Protein AF-A0A376D9J5-F1 (afdb_monomer)

InterPro domains:
  IPR013556 Flagellar M-ring C-terminal [PF08345] (1-29)
  IPR043427 Lipoprotein YscJ/Flagellar M-ring protein [PTHR30046] (1-101)

Radius of gyration: 47.49 Å; Cα contacts (8 Å, |Δi|>4): 7; chains: 1; bounding box: 90×22×139 Å

Structure (mmCIF, N/CA/C/O backbone):
data_AF-A0A376D9J5-F1
#
_entry.id   AF-A0A376D9J5-F1
#
loop_
_atom_site.group_PDB
_atom_site.id
_atom_site.type_symbol
_atom_site.label_atom_id
_atom_site.label_alt_id
_atom_site.label_comp_id
_atom_site.label_asym_id
_atom_site.label_entity_id
_atom_site.label_seq_id
_atom_site.pdbx_PDB_ins_code
_atom_site.Cartn_x
_atom_site.Cartn_y
_atom_site.Cartn_z
_atom_site.occupancy
_atom_site.B_iso_or_equiv
_atom_site.auth_seq_id
_atom_site.auth_comp_id
_atom_site.auth_asym_id
_atom_site.auth_atom_id
_atom_site.pdbx_PDB_model_num
ATOM 1 N N . MET A 1 1 ? 42.587 -12.773 -82.854 1.00 44.31 1 MET A N 1
ATOM 2 C CA . MET A 1 1 ? 41.910 -11.597 -82.271 1.00 44.31 1 MET A CA 1
ATOM 3 C C . MET A 1 1 ? 42.449 -11.465 -80.850 1.00 44.31 1 MET A C 1
ATOM 5 O O . MET A 1 1 ? 42.031 -12.224 -80.001 1.00 44.31 1 MET A O 1
ATOM 9 N N . LYS A 1 2 ? 43.624 -10.878 -80.606 1.00 44.81 2 LYS A N 1
ATOM 10 C CA . LYS A 1 2 ? 44.042 -9.471 -80.750 1.00 44.81 2 LYS A CA 1
ATOM 11 C C . LYS A 1 2 ? 43.221 -8.494 -79.890 1.00 44.81 2 LYS A C 1
ATOM 13 O O . LYS A 1 2 ? 42.199 -8.007 -80.345 1.00 44.81 2 LYS A O 1
ATOM 18 N N . GLN A 1 3 ? 43.788 -8.198 -78.715 1.00 51.00 3 GLN A N 1
ATOM 19 C CA . GLN A 1 3 ? 44.112 -6.839 -78.261 1.00 51.00 3 GLN A CA 1
ATOM 20 C C . GLN A 1 3 ? 42.936 -5.897 -77.990 1.00 51.00 3 GLN A C 1
ATOM 22 O O . GLN A 1 3 ? 42.788 -4.941 -78.735 1.00 51.00 3 GLN A O 1
ATOM 27 N N . ILE A 1 4 ? 42.194 -6.096 -76.895 1.00 51.38 4 ILE A N 1
ATOM 28 C CA . ILE A 1 4 ? 41.655 -4.981 -76.090 1.00 51.38 4 ILE A CA 1
ATOM 29 C C . ILE A 1 4 ? 41.509 -5.447 -74.633 1.00 51.38 4 ILE A C 1
ATOM 31 O O . ILE A 1 4 ? 40.414 -5.710 -74.168 1.00 51.38 4 ILE A O 1
ATOM 35 N N . GLU A 1 5 ? 42.615 -5.586 -73.910 1.00 48.53 5 GLU A N 1
ATOM 36 C CA . GLU A 1 5 ? 42.599 -5.402 -72.444 1.00 48.53 5 GLU A CA 1
ATOM 37 C C . GLU A 1 5 ? 43.978 -4.954 -71.920 1.00 48.53 5 GLU A C 1
ATOM 39 O O . GLU A 1 5 ? 44.287 -5.040 -70.739 1.00 48.53 5 GLU A O 1
ATOM 44 N N . ASP A 1 6 ? 44.809 -4.415 -72.822 1.00 53.53 6 ASP A N 1
ATOM 45 C CA . ASP A 1 6 ? 46.166 -3.928 -72.547 1.00 53.53 6 ASP A CA 1
ATOM 46 C C . ASP A 1 6 ? 46.221 -2.415 -72.248 1.00 53.53 6 ASP A C 1
ATOM 48 O O . ASP A 1 6 ? 47.292 -1.819 -72.257 1.00 53.53 6 ASP A O 1
ATOM 52 N N . LEU A 1 7 ? 45.093 -1.752 -71.966 1.00 56.06 7 LEU A N 1
ATOM 53 C CA . LEU A 1 7 ? 45.066 -0.291 -71.786 1.00 56.06 7 LEU A CA 1
ATOM 54 C C . LEU A 1 7 ? 44.276 0.176 -70.562 1.00 56.06 7 LEU A C 1
ATOM 56 O O . LEU A 1 7 ? 43.454 1.083 -70.643 1.00 56.06 7 LEU A O 1
ATOM 60 N N . THR A 1 8 ? 44.572 -0.387 -69.390 1.00 53.81 8 THR A N 1
ATOM 61 C CA . THR A 1 8 ? 44.501 0.401 -68.138 1.00 53.81 8 THR A CA 1
ATOM 62 C C . THR A 1 8 ? 45.551 -0.056 -67.121 1.00 53.81 8 THR A C 1
ATOM 64 O O . THR A 1 8 ? 45.346 -0.065 -65.911 1.00 53.81 8 THR A O 1
ATOM 67 N N . ARG A 1 9 ? 46.728 -0.420 -67.637 1.00 55.16 9 ARG A N 1
ATOM 68 C CA . ARG A 1 9 ? 47.997 -0.390 -66.914 1.00 55.16 9 ARG A CA 1
ATOM 69 C C . ARG A 1 9 ? 48.602 1.002 -67.111 1.00 55.16 9 ARG A C 1
ATOM 71 O O . ARG A 1 9 ? 49.459 1.143 -67.961 1.00 55.16 9 ARG A O 1
ATOM 78 N N . GLU A 1 10 ? 48.109 2.009 -66.390 1.00 51.66 10 GLU A N 1
ATOM 79 C CA . GLU A 1 10 ? 48.826 3.261 -66.052 1.00 51.66 10 GLU A CA 1
ATOM 80 C C . GLU A 1 10 ? 47.857 4.253 -65.400 1.00 51.66 10 GLU A C 1
ATOM 82 O O . GLU A 1 10 ? 47.195 5.017 -66.090 1.00 51.66 10 GLU A O 1
ATOM 87 N N . ALA A 1 11 ? 47.758 4.244 -64.065 1.00 53.44 11 ALA A N 1
ATOM 88 C CA . ALA A 1 11 ? 47.262 5.420 -63.332 1.00 53.44 11 ALA A CA 1
ATOM 89 C C . ALA A 1 11 ? 47.537 5.419 -61.822 1.00 53.44 11 ALA A C 1
ATOM 91 O O . ALA A 1 11 ? 47.478 6.484 -61.222 1.00 53.44 11 ALA A O 1
ATOM 92 N N . MET A 1 12 ? 47.835 4.291 -61.171 1.00 45.09 12 MET A N 1
ATOM 93 C CA . MET A 1 12 ? 48.093 4.302 -59.724 1.00 45.09 12 MET A CA 1
ATOM 94 C C . MET A 1 12 ? 49.331 3.467 -59.419 1.00 45.09 12 MET A C 1
ATOM 96 O O . MET A 1 12 ? 49.294 2.241 -59.458 1.00 45.09 12 MET A O 1
ATOM 100 N N . GLY A 1 13 ? 50.449 4.156 -59.181 1.00 51.22 13 GLY A N 1
ATOM 101 C CA . GLY A 1 13 ? 51.745 3.566 -58.865 1.00 51.22 13 GLY A CA 1
ATOM 102 C C . GLY A 1 13 ? 51.695 2.701 -57.608 1.00 51.22 13 GLY A C 1
ATOM 103 O O . GLY A 1 13 ? 51.917 3.186 -56.500 1.00 51.22 13 GLY A O 1
ATOM 104 N N . PHE A 1 14 ? 51.443 1.407 -57.786 1.00 43.50 14 PHE A N 1
ATOM 105 C CA . PHE A 1 14 ? 51.554 0.409 -56.734 1.00 43.50 14 PHE A CA 1
ATOM 106 C C . PHE A 1 14 ? 52.909 -0.292 -56.861 1.00 43.50 14 PHE A C 1
ATOM 108 O O . PHE A 1 14 ? 53.111 -1.199 -57.663 1.00 43.50 14 PHE A O 1
ATOM 115 N N . SER A 1 15 ? 53.872 0.225 -56.103 1.00 46.03 15 SER A N 1
ATOM 116 C CA . SER A 1 15 ? 55.202 -0.350 -55.934 1.00 46.03 15 SER A CA 1
ATOM 117 C C . SER A 1 15 ? 55.119 -1.599 -55.054 1.00 46.03 15 SER A C 1
ATOM 119 O O . SER A 1 15 ? 54.746 -1.522 -53.886 1.00 46.03 15 SER A O 1
ATOM 121 N N . GLU A 1 16 ? 55.532 -2.733 -55.614 1.00 47.34 16 GLU A N 1
ATOM 122 C CA . GLU A 1 16 ? 55.603 -4.083 -55.032 1.00 47.34 16 GLU A CA 1
ATOM 123 C C . GLU A 1 16 ? 56.724 -4.241 -53.968 1.00 47.34 16 GLU A C 1
ATOM 125 O O . GLU A 1 16 ? 57.306 -5.307 -53.782 1.00 47.34 16 GLU A O 1
ATOM 130 N N . LYS A 1 17 ? 57.077 -3.161 -53.258 1.00 48.34 17 LYS A N 1
ATOM 131 C CA . LYS A 1 17 ? 58.131 -3.134 -52.231 1.00 48.34 17 LYS A CA 1
ATOM 132 C C . LYS A 1 17 ? 57.583 -2.588 -50.922 1.00 48.34 17 LYS A C 1
ATOM 134 O O . LYS A 1 17 ? 57.681 -1.389 -50.673 1.00 48.34 17 LYS A O 1
ATOM 139 N N . ARG A 1 18 ? 57.039 -3.475 -50.093 1.00 52.00 18 ARG A N 1
ATOM 140 C CA . ARG A 1 18 ? 57.095 -3.471 -48.617 1.00 52.00 18 ARG A CA 1
ATOM 141 C C . ARG A 1 18 ? 56.126 -4.545 -48.149 1.00 52.00 18 ARG A C 1
ATOM 143 O O . ARG A 1 18 ? 54.921 -4.325 -48.126 1.00 52.00 18 ARG A O 1
ATOM 150 N N . GLY A 1 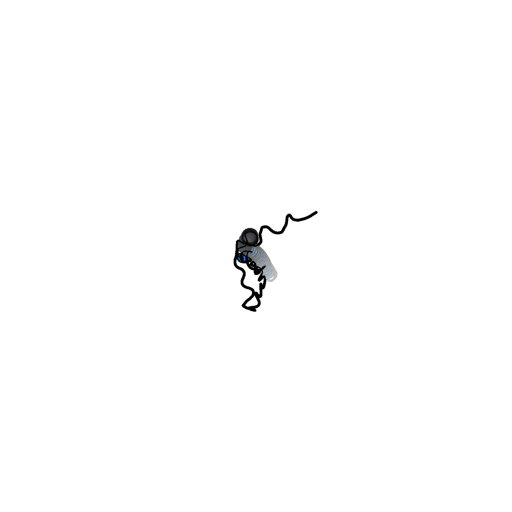19 ? 56.671 -5.715 -47.831 1.00 53.44 19 GLY A N 1
ATOM 151 C CA . GLY A 1 19 ? 55.952 -6.785 -47.151 1.00 53.44 19 GLY A CA 1
A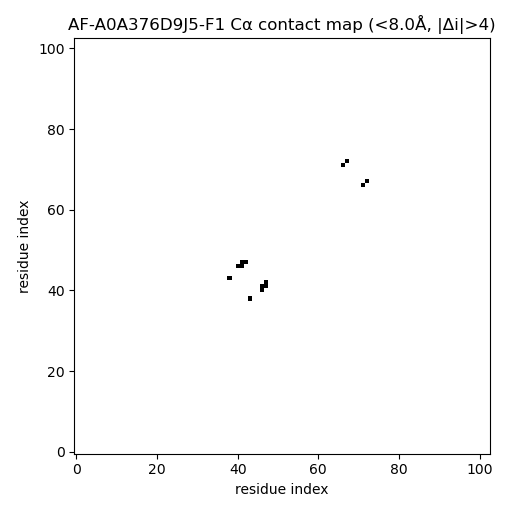TOM 152 C C . GLY A 1 19 ? 55.596 -6.392 -45.720 1.00 53.44 19 GLY A C 1
ATOM 153 O O . GLY A 1 19 ? 56.113 -6.986 -44.784 1.00 53.44 19 GLY A O 1
ATOM 154 N N . ASP A 1 20 ? 54.726 -5.401 -45.564 1.00 53.22 20 ASP A N 1
ATOM 155 C CA . ASP A 1 20 ? 53.972 -5.202 -44.337 1.00 53.22 20 ASP A CA 1
ATOM 156 C C . ASP A 1 20 ? 52.628 -5.892 -44.526 1.00 53.22 20 ASP A C 1
ATOM 158 O O . ASP A 1 20 ? 51.814 -5.515 -45.371 1.00 53.22 20 ASP A O 1
ATOM 162 N N . SER A 1 21 ? 52.421 -6.953 -43.755 1.00 46.62 21 SER A N 1
ATOM 163 C CA . SER A 1 21 ? 51.143 -7.632 -43.625 1.00 46.62 21 SER A CA 1
ATOM 164 C C . SER A 1 21 ? 50.074 -6.619 -43.217 1.00 46.62 21 SER A C 1
ATOM 166 O O . SER A 1 21 ? 49.991 -6.230 -42.050 1.00 46.62 21 SER A O 1
ATOM 168 N N . LEU A 1 22 ? 49.236 -6.201 -44.165 1.00 46.66 22 LEU A N 1
ATOM 169 C CA . LEU A 1 22 ? 47.964 -5.552 -43.872 1.00 46.66 22 LEU A CA 1
ATOM 170 C C . LEU A 1 22 ? 47.064 -6.600 -43.215 1.00 46.66 22 LEU A C 1
ATOM 172 O O . LEU A 1 22 ? 46.258 -7.263 -43.863 1.00 46.66 22 LEU A O 1
ATOM 176 N N . ASN A 1 23 ? 47.252 -6.785 -41.910 1.00 53.41 23 ASN A N 1
ATOM 177 C CA . ASN A 1 23 ? 46.322 -7.505 -41.065 1.00 53.41 23 ASN A CA 1
ATOM 178 C C . ASN A 1 23 ? 45.061 -6.649 -40.955 1.00 53.41 23 ASN A C 1
ATOM 180 O O . ASN A 1 23 ? 44.898 -5.864 -40.021 1.00 53.41 23 ASN A O 1
ATOM 184 N N . VAL A 1 24 ? 44.183 -6.770 -41.947 1.00 55.12 24 VAL A N 1
ATOM 185 C CA . VAL A 1 24 ? 42.814 -6.279 -41.849 1.00 55.12 24 VAL A CA 1
ATOM 186 C C . VAL A 1 24 ? 42.085 -7.244 -40.922 1.00 55.12 24 VAL A C 1
ATOM 188 O O . VAL A 1 24 ? 41.317 -8.102 -41.350 1.00 55.12 24 VAL A O 1
ATOM 191 N N . VAL A 1 25 ? 42.357 -7.123 -39.622 1.00 56.09 25 VAL A N 1
ATOM 192 C CA . VAL A 1 25 ? 41.394 -7.558 -38.621 1.00 56.09 25 VAL A CA 1
ATOM 193 C C . VAL A 1 25 ? 40.177 -6.679 -38.836 1.00 56.09 2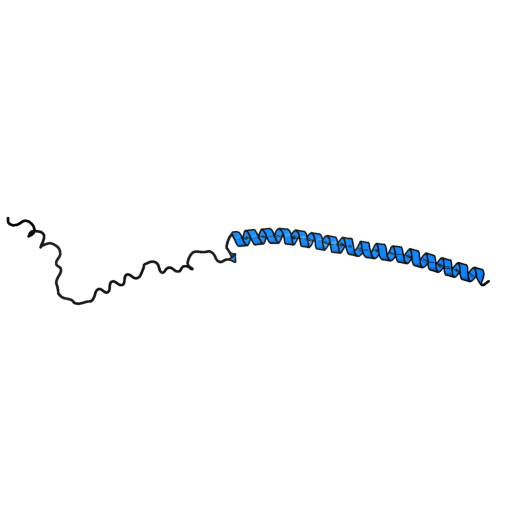5 VAL A C 1
ATOM 195 O O . VAL A 1 25 ? 40.156 -5.499 -38.493 1.00 56.09 25 VAL A O 1
ATOM 198 N N . ASN A 1 26 ? 39.176 -7.259 -39.492 1.00 52.91 26 ASN A N 1
ATOM 199 C CA . ASN A 1 26 ? 37.804 -6.802 -39.420 1.00 52.91 26 ASN A CA 1
ATOM 200 C C . ASN A 1 26 ? 37.380 -6.957 -37.956 1.00 52.91 26 ASN A C 1
ATOM 202 O O . ASN A 1 26 ? 36.762 -7.945 -37.572 1.00 52.91 26 ASN A O 1
ATOM 206 N N . SER A 1 27 ? 37.836 -6.032 -37.115 1.00 63.09 27 SER A N 1
ATOM 207 C CA . SER A 1 27 ? 37.275 -5.849 -35.794 1.00 63.09 27 SER A CA 1
ATOM 208 C C . SER A 1 27 ? 35.863 -5.343 -36.043 1.00 63.09 27 SER A C 1
ATOM 210 O O . SER A 1 27 ? 35.720 -4.257 -36.618 1.00 63.09 27 SER A O 1
ATOM 212 N N . PRO A 1 28 ? 34.825 -6.121 -35.699 1.00 61.66 28 PRO A N 1
ATOM 213 C CA . PRO A 1 28 ? 33.462 -5.676 -35.899 1.00 61.66 28 PRO A CA 1
ATOM 214 C C . PRO A 1 28 ? 33.298 -4.330 -35.191 1.00 61.66 28 PRO A C 1
ATOM 216 O O . PRO A 1 28 ? 33.543 -4.207 -33.995 1.00 61.66 28 PRO A O 1
ATOM 219 N N . PHE A 1 29 ? 32.894 -3.311 -35.952 1.00 58.50 29 PHE A N 1
ATOM 220 C CA . PHE A 1 29 ? 32.638 -1.947 -35.465 1.00 58.50 29 PHE A CA 1
ATOM 221 C C . PHE A 1 29 ? 31.490 -1.874 -34.449 1.00 58.50 29 PHE A C 1
ATOM 223 O O . PHE A 1 29 ? 31.188 -0.814 -33.911 1.00 58.50 29 PHE A O 1
ATOM 230 N N . ASN A 1 30 ? 30.854 -3.014 -34.201 1.00 55.94 30 ASN A N 1
ATOM 231 C CA . ASN A 1 30 ? 29.935 -3.233 -33.119 1.00 55.94 30 ASN A CA 1
ATOM 232 C C . ASN A 1 30 ? 30.585 -4.285 -32.217 1.00 55.94 30 ASN A C 1
ATOM 234 O O . ASN A 1 30 ? 30.472 -5.487 -32.467 1.00 55.94 30 ASN A O 1
ATOM 238 N N . SER A 1 31 ? 31.278 -3.842 -31.166 1.00 56.03 31 SER A N 1
ATOM 239 C CA . SER A 1 31 ? 31.236 -4.611 -29.932 1.00 56.03 31 SER A CA 1
ATOM 240 C C . SER A 1 31 ? 29.756 -4.695 -29.605 1.00 56.03 31 SER A C 1
ATOM 242 O O . SER A 1 31 ? 29.152 -3.705 -29.201 1.00 56.03 31 SER A O 1
ATOM 244 N N . SER A 1 32 ? 29.142 -5.841 -29.889 1.00 56.62 32 SER A N 1
ATOM 245 C CA . SER A 1 32 ? 27.855 -6.188 -29.319 1.00 56.62 32 SER A CA 1
ATOM 246 C C . SER A 1 32 ? 28.076 -6.323 -27.816 1.00 56.62 32 SER A C 1
ATOM 248 O O . SER A 1 32 ? 28.140 -7.423 -27.273 1.00 56.62 32 SER A O 1
ATOM 250 N N . ASP A 1 33 ? 28.225 -5.182 -27.148 1.00 55.59 33 ASP A N 1
ATOM 251 C CA . ASP A 1 33 ? 27.686 -5.008 -25.824 1.00 55.59 33 ASP A CA 1
ATOM 252 C C . ASP A 1 33 ? 26.187 -5.245 -26.006 1.00 55.59 33 ASP A C 1
ATOM 254 O O . ASP A 1 33 ? 25.396 -4.323 -26.190 1.00 55.59 33 ASP A O 1
ATOM 258 N N . GLU A 1 34 ? 25.777 -6.514 -25.962 1.00 54.09 34 GLU A N 1
ATOM 259 C CA . GLU A 1 34 ? 24.377 -6.892 -25.747 1.00 54.09 34 GLU A CA 1
ATOM 260 C C . GLU A 1 34 ? 23.853 -6.350 -24.398 1.00 54.09 34 GLU A C 1
ATOM 262 O O . GLU A 1 34 ? 22.703 -6.562 -24.040 1.00 54.09 34 GLU A O 1
ATOM 267 N N . SER A 1 35 ? 24.677 -5.610 -23.648 1.00 56.16 35 SER A N 1
ATOM 268 C CA . SER A 1 35 ? 24.325 -4.838 -22.460 1.00 56.16 35 SER A CA 1
ATOM 269 C C . SER A 1 35 ? 24.126 -3.332 -22.718 1.00 56.16 35 SER A C 1
ATOM 271 O O . SER A 1 35 ? 23.769 -2.601 -21.795 1.00 56.16 35 SER A O 1
ATOM 273 N N . GLY A 1 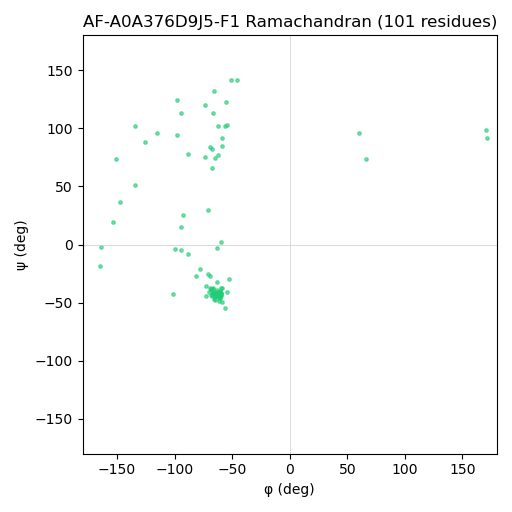36 ? 24.353 -2.839 -23.941 1.00 58.12 36 GLY A N 1
ATOM 274 C CA . GLY A 1 36 ? 24.534 -1.415 -24.251 1.00 58.12 36 GLY A CA 1
ATOM 275 C C . GLY A 1 36 ? 23.288 -0.622 -24.659 1.00 58.12 36 GLY A C 1
ATOM 276 O O . GLY A 1 36 ? 23.427 0.368 -25.376 1.00 58.12 36 GLY A O 1
ATOM 277 N N . GLY A 1 37 ? 22.075 -1.016 -24.257 1.00 59.69 37 GLY A N 1
ATOM 278 C CA . GLY A 1 37 ? 20.878 -0.287 -24.706 1.00 59.69 37 GLY A CA 1
ATOM 279 C C . GLY A 1 37 ? 19.567 -0.517 -23.964 1.00 59.69 37 GLY A C 1
ATOM 280 O O . GLY A 1 37 ? 18.583 0.139 -24.300 1.00 59.69 37 GLY A O 1
ATOM 281 N N . GLU A 1 38 ? 19.513 -1.392 -22.961 1.00 66.25 38 GLU A N 1
ATOM 282 C CA . GLU A 1 38 ? 18.314 -1.520 -22.133 1.00 66.25 38 GLU A CA 1
ATOM 283 C C . GLU A 1 38 ? 18.496 -0.719 -20.849 1.00 66.25 38 GLU A C 1
ATOM 285 O O . GLU A 1 38 ? 19.470 -0.891 -20.114 1.00 66.25 38 GLU A O 1
ATOM 290 N N . LEU A 1 39 ? 17.562 0.202 -20.591 1.00 73.38 39 LEU A N 1
ATOM 291 C CA . LEU A 1 39 ? 17.546 0.963 -19.348 1.00 73.38 39 LEU A CA 1
ATOM 292 C C . LEU A 1 39 ? 17.643 -0.006 -18.152 1.00 73.38 39 LEU A C 1
ATOM 294 O O . LEU A 1 39 ? 17.006 -1.069 -18.180 1.00 73.38 39 LEU A O 1
ATOM 298 N N . PRO A 1 40 ? 18.387 0.360 -17.085 1.00 83.19 40 PRO A N 1
ATOM 299 C CA . PRO A 1 40 ? 18.445 -0.418 -15.853 1.00 83.19 40 PRO A CA 1
ATOM 300 C C . PRO A 1 40 ? 17.048 -0.858 -15.409 1.00 83.19 40 PRO A C 1
ATOM 302 O O . PRO A 1 40 ? 16.110 -0.069 -15.493 1.00 83.19 40 PRO A O 1
ATOM 305 N N . PHE A 1 41 ? 16.899 -2.076 -14.883 1.00 82.62 41 PHE A N 1
ATOM 306 C CA . PHE A 1 41 ? 15.582 -2.656 -14.566 1.00 82.62 41 PHE A CA 1
ATOM 307 C C . PHE A 1 41 ? 14.680 -1.766 -13.687 1.00 82.62 41 PHE A C 1
ATOM 309 O O . PHE A 1 41 ? 13.464 -1.793 -13.825 1.00 82.62 41 PHE A O 1
ATOM 316 N N . TRP A 1 42 ? 15.260 -0.936 -12.814 1.00 82.75 42 TRP A N 1
ATOM 317 C CA . TRP A 1 42 ? 14.533 0.007 -11.954 1.00 82.75 42 TRP A CA 1
ATOM 318 C C . TRP A 1 42 ? 14.060 1.283 -12.673 1.00 82.75 42 TRP A C 1
ATOM 320 O O . TRP A 1 42 ? 13.155 1.956 -12.188 1.00 82.75 42 TRP A O 1
ATOM 330 N N . GLN A 1 43 ? 14.676 1.621 -13.810 1.00 84.19 43 GLN A N 1
ATOM 331 C CA . GLN A 1 43 ? 14.296 2.733 -14.692 1.00 84.19 43 GLN A CA 1
ATOM 332 C C . GLN A 1 43 ? 13.368 2.284 -15.824 1.00 84.19 43 GLN A C 1
ATOM 334 O O . GLN A 1 43 ? 12.891 3.115 -16.595 1.00 84.19 43 GLN A O 1
ATOM 339 N N . GLN A 1 44 ? 13.104 0.981 -15.947 1.00 87.00 44 GLN A N 1
ATOM 340 C CA . GLN A 1 44 ? 12.154 0.477 -16.926 1.00 87.00 44 GLN A CA 1
ATOM 341 C C . GLN A 1 44 ? 10.747 0.969 -16.578 1.00 87.00 44 GLN A C 1
ATOM 343 O O . GLN A 1 44 ? 10.284 0.827 -15.445 1.00 87.00 44 GLN A O 1
ATOM 348 N N . GLN A 1 45 ? 10.037 1.499 -17.575 1.00 88.00 45 GLN A N 1
ATOM 349 C CA . GLN A 1 45 ? 8.665 1.985 -17.408 1.00 88.00 45 GLN A CA 1
ATOM 350 C C . GLN A 1 45 ? 7.750 0.906 -16.808 1.00 88.00 45 GLN A C 1
ATOM 352 O O . GLN A 1 45 ? 6.991 1.186 -15.885 1.00 88.00 45 GLN A O 1
ATOM 357 N N . ALA A 1 46 ? 7.898 -0.348 -17.252 1.00 88.44 46 ALA A N 1
ATOM 358 C CA . ALA A 1 46 ? 7.138 -1.482 -16.731 1.00 88.44 46 ALA A CA 1
ATOM 359 C C . ALA A 1 46 ? 7.329 -1.690 -15.217 1.00 88.44 46 ALA A C 1
ATOM 361 O O . ALA A 1 46 ? 6.369 -2.013 -14.519 1.00 88.44 46 ALA A O 1
ATOM 362 N N . PHE A 1 47 ? 8.541 -1.466 -14.694 1.00 90.06 47 PHE A N 1
ATOM 363 C CA . PHE A 1 47 ? 8.820 -1.569 -13.263 1.00 90.06 47 PHE A CA 1
ATOM 364 C C . PHE A 1 47 ? 8.132 -0.450 -12.477 1.00 90.06 47 PHE A C 1
ATOM 366 O O . PHE A 1 47 ? 7.518 -0.713 -11.444 1.00 90.06 47 PHE A O 1
ATOM 373 N N . ILE A 1 48 ? 8.177 0.789 -12.977 1.00 90.44 48 ILE A N 1
ATOM 374 C CA . ILE A 1 48 ? 7.494 1.925 -12.340 1.00 90.44 48 ILE A CA 1
ATOM 375 C C . ILE A 1 48 ? 5.974 1.737 -12.376 1.00 90.44 48 ILE A C 1
ATOM 377 O O . ILE A 1 48 ? 5.314 1.949 -11.359 1.00 90.44 48 ILE A O 1
ATOM 381 N N . ASP A 1 49 ? 5.417 1.274 -13.495 1.00 93.12 49 ASP A N 1
ATOM 382 C CA . ASP A 1 49 ? 3.984 0.993 -13.621 1.00 93.12 49 ASP A CA 1
ATOM 383 C C . ASP A 1 49 ? 3.543 -0.102 -12.636 1.00 93.12 49 ASP A C 1
ATOM 385 O O . ASP A 1 49 ? 2.532 0.048 -11.941 1.00 93.12 49 ASP A O 1
ATOM 389 N N . GLN A 1 50 ? 4.329 -1.176 -12.502 1.00 93.06 50 GLN A N 1
ATOM 390 C CA . GLN A 1 50 ? 4.094 -2.224 -11.505 1.00 93.06 50 GLN A CA 1
ATOM 391 C C . GLN A 1 50 ? 4.223 -1.699 -10.073 1.00 93.06 50 GLN A C 1
ATOM 393 O O . GLN A 1 50 ? 3.394 -2.036 -9.227 1.00 93.06 50 GLN A O 1
ATOM 398 N N . LEU A 1 51 ? 5.217 -0.854 -9.793 1.00 94.69 51 LEU A N 1
ATOM 399 C CA . LEU A 1 51 ? 5.429 -0.253 -8.479 1.00 94.69 51 LEU A CA 1
ATOM 400 C C . LEU A 1 51 ? 4.264 0.662 -8.090 1.00 94.69 51 LEU A C 1
ATOM 402 O O . LEU A 1 51 ? 3.778 0.590 -6.963 1.00 94.69 51 LEU A O 1
ATOM 406 N N . LEU A 1 52 ? 3.775 1.485 -9.019 1.00 94.25 52 LEU A N 1
ATOM 407 C CA . LEU A 1 52 ? 2.602 2.338 -8.818 1.00 94.25 52 LEU A CA 1
ATOM 408 C C . LEU A 1 52 ? 1.331 1.502 -8.621 1.00 94.25 52 LEU A C 1
ATOM 410 O O . LEU A 1 52 ? 0.533 1.790 -7.722 1.00 94.25 52 LEU A O 1
ATOM 414 N N . ALA A 1 53 ? 1.149 0.442 -9.414 1.00 93.94 53 ALA A N 1
ATOM 415 C CA . ALA A 1 53 ? 0.031 -0.485 -9.259 1.00 93.94 53 ALA A CA 1
ATOM 416 C C . ALA A 1 53 ? 0.061 -1.180 -7.888 1.00 93.94 53 ALA A C 1
ATOM 418 O O . ALA A 1 53 ? -0.944 -1.175 -7.170 1.00 93.94 53 ALA A O 1
ATOM 419 N N . ALA A 1 54 ? 1.216 -1.713 -7.488 1.00 95.81 54 ALA A N 1
ATOM 420 C CA . ALA A 1 54 ? 1.429 -2.315 -6.177 1.00 95.81 54 ALA A CA 1
ATOM 421 C C . ALA A 1 54 ? 1.232 -1.292 -5.050 1.00 95.81 54 ALA A C 1
ATOM 423 O O . ALA A 1 54 ? 0.569 -1.592 -4.060 1.00 95.81 54 ALA A O 1
ATOM 424 N N . GLY A 1 55 ? 1.721 -0.063 -5.222 1.00 97.00 55 GLY A N 1
ATOM 425 C CA . GLY A 1 55 ? 1.554 1.038 -4.275 1.00 97.00 55 GLY A CA 1
ATOM 426 C C . GLY A 1 55 ? 0.088 1.394 -4.031 1.00 97.00 55 GLY A C 1
ATOM 427 O O . GLY A 1 55 ? -0.305 1.641 -2.890 1.00 97.00 55 GLY A O 1
ATOM 428 N N . ARG A 1 56 ? -0.759 1.342 -5.066 1.00 96.25 56 ARG A N 1
ATOM 429 C CA . ARG A 1 56 ? -2.203 1.567 -4.911 1.00 96.25 56 ARG A CA 1
ATOM 430 C C . ARG A 1 56 ? -2.866 0.481 -4.064 1.00 96.25 56 ARG A C 1
ATOM 432 O O . ARG A 1 56 ? -3.645 0.807 -3.170 1.00 96.25 56 ARG A O 1
ATOM 439 N N . TRP A 1 57 ? -2.528 -0.786 -4.292 1.00 96.31 57 TRP A N 1
ATOM 440 C CA . TRP A 1 57 ? -3.016 -1.891 -3.458 1.00 96.31 57 TRP A CA 1
ATOM 441 C C . TRP A 1 57 ? -2.461 -1.840 -2.034 1.00 96.31 57 TRP A C 1
ATOM 443 O O . TRP A 1 57 ? -3.203 -2.085 -1.083 1.00 96.31 57 TRP A O 1
ATOM 453 N N . LEU A 1 58 ? -1.195 -1.453 -1.872 1.00 96.81 58 LEU A N 1
ATOM 454 C CA . LEU A 1 58 ? -0.569 -1.242 -0.570 1.00 96.81 58 LEU A CA 1
ATOM 455 C C . LEU A 1 58 ? -1.312 -0.163 0.226 1.00 96.81 58 LEU A C 1
ATOM 457 O O . LEU A 1 58 ? -1.612 -0.370 1.397 1.00 96.81 58 LEU A O 1
ATOM 461 N N . LEU A 1 59 ? -1.670 0.956 -0.412 1.00 96.62 59 LEU A N 1
ATOM 462 C CA . LEU A 1 59 ? -2.475 2.010 0.209 1.00 96.62 59 LEU A CA 1
ATOM 463 C C . LEU A 1 59 ? -3.850 1.501 0.644 1.00 96.62 59 LEU A C 1
ATOM 465 O O . LEU A 1 59 ? -4.264 1.768 1.770 1.00 96.62 59 LEU A O 1
ATOM 469 N N . VAL A 1 60 ? -4.543 0.743 -0.210 1.00 96.50 60 VAL A N 1
ATOM 470 C CA . VAL A 1 60 ? -5.841 0.143 0.140 1.00 96.50 60 VAL A CA 1
ATOM 471 C C . VAL A 1 60 ? -5.700 -0.798 1.335 1.00 96.50 60 VAL A C 1
ATOM 473 O O . VAL A 1 60 ? -6.487 -0.698 2.275 1.00 96.50 60 VAL A O 1
ATOM 476 N N . LEU A 1 61 ? -4.683 -1.664 1.349 1.00 96.56 61 LEU A N 1
ATOM 477 C CA . LEU A 1 61 ? -4.395 -2.548 2.481 1.00 96.56 61 LEU A CA 1
ATOM 478 C C . LEU A 1 61 ? -4.072 -1.766 3.752 1.00 96.56 61 LEU A C 1
ATOM 480 O O . LEU A 1 61 ? -4.552 -2.129 4.821 1.00 96.56 61 LEU A O 1
ATOM 484 N N . LEU A 1 62 ? -3.302 -0.684 3.652 1.00 96.56 62 LEU A N 1
ATOM 485 C CA . LEU A 1 62 ? -2.925 0.149 4.791 1.00 96.56 62 LEU A CA 1
ATOM 486 C C . LEU A 1 62 ? -4.146 0.869 5.373 1.00 96.56 62 LEU A C 1
ATOM 488 O O . LEU A 1 62 ? -4.328 0.880 6.591 1.00 96.56 62 LEU A O 1
ATOM 492 N N . VAL A 1 63 ? -5.031 1.392 4.521 1.00 95.94 63 VAL A N 1
ATOM 493 C CA . VAL A 1 63 ? -6.312 1.984 4.937 1.00 95.94 63 VAL A CA 1
ATOM 494 C C . VAL A 1 63 ? -7.231 0.924 5.543 1.00 95.94 63 VAL A C 1
ATOM 496 O O . VAL A 1 63 ? -7.771 1.143 6.625 1.00 95.94 63 VAL A O 1
ATOM 499 N N . ALA A 1 64 ? -7.383 -0.236 4.902 1.00 94.88 64 ALA A N 1
ATOM 500 C CA . ALA A 1 64 ? -8.183 -1.343 5.423 1.00 94.88 64 ALA A CA 1
ATOM 501 C C . ALA A 1 64 ? -7.654 -1.826 6.780 1.00 94.88 64 ALA A C 1
ATOM 503 O O . ALA A 1 64 ? -8.431 -2.018 7.712 1.00 94.88 64 ALA A O 1
ATOM 504 N N . TRP A 1 65 ? -6.335 -1.945 6.929 1.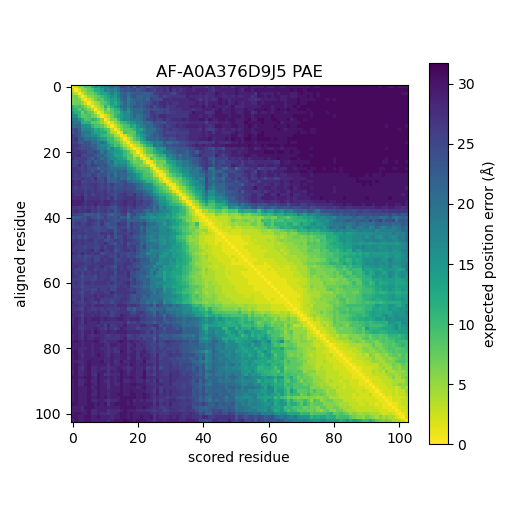00 95.00 65 TRP A N 1
ATOM 505 C CA . TRP A 1 65 ? -5.673 -2.294 8.181 1.00 95.00 65 TRP A CA 1
ATOM 506 C C . TRP A 1 65 ? -5.871 -1.221 9.254 1.00 95.00 65 TRP A C 1
ATOM 508 O O . TRP A 1 65 ? -6.143 -1.548 10.409 1.00 95.00 65 TRP A O 1
ATOM 518 N N . LEU A 1 66 ? -5.792 0.061 8.890 1.00 93.75 66 LEU A N 1
ATOM 519 C CA . LEU A 1 66 ? -6.027 1.172 9.810 1.00 93.75 66 LEU A CA 1
ATOM 520 C C . LEU A 1 66 ? -7.483 1.198 10.292 1.00 93.75 66 LEU A C 1
ATOM 522 O O . LEU A 1 66 ? -7.732 1.332 11.492 1.00 93.75 66 LEU A O 1
ATOM 526 N N . LEU A 1 67 ? -8.441 1.028 9.377 1.00 91.44 67 LEU A N 1
ATOM 527 C CA . LEU A 1 67 ? -9.864 0.915 9.694 1.00 91.44 67 LEU A CA 1
ATOM 528 C C . LEU A 1 67 ? -10.138 -0.318 10.547 1.00 91.44 67 LEU A C 1
ATOM 530 O O . LEU A 1 67 ? -10.840 -0.211 11.546 1.00 91.44 67 LEU A O 1
ATOM 534 N N . TRP A 1 68 ? -9.541 -1.462 10.222 1.00 88.31 68 TRP A N 1
ATOM 535 C CA . TRP A 1 68 ? -9.631 -2.673 11.029 1.00 88.31 68 TRP A CA 1
ATOM 536 C C . TRP A 1 68 ? -9.094 -2.431 12.441 1.00 88.31 68 TRP A C 1
ATOM 538 O O . TRP A 1 68 ? -9.795 -2.671 13.421 1.00 88.31 68 TRP A O 1
ATOM 548 N N . ARG A 1 69 ? -7.906 -1.839 12.579 1.00 88.94 69 ARG A N 1
ATOM 549 C CA . ARG A 1 69 ? -7.316 -1.507 13.881 1.00 88.94 69 ARG A CA 1
ATOM 550 C C . ARG A 1 69 ? -8.189 -0.535 14.676 1.00 88.94 69 ARG A C 1
ATOM 552 O O . ARG A 1 69 ? -8.316 -0.700 15.890 1.00 88.94 69 ARG A O 1
ATOM 559 N N . LYS A 1 70 ? -8.789 0.459 14.015 1.00 86.38 70 LYS A N 1
ATOM 560 C CA . LYS A 1 70 ? -9.635 1.475 14.652 1.00 86.38 70 LYS A CA 1
ATOM 561 C C . LYS A 1 70 ? -11.063 0.998 14.911 1.00 86.38 70 LYS A C 1
ATOM 563 O O . LYS A 1 70 ? -11.665 1.515 15.833 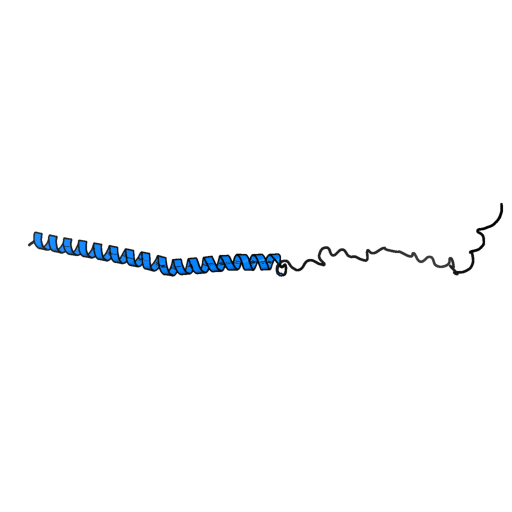1.00 86.38 70 LYS A O 1
ATOM 568 N N . ALA A 1 71 ? -11.615 0.054 14.154 1.00 81.06 71 ALA A N 1
ATOM 569 C CA . ALA A 1 71 ? -13.001 -0.402 14.297 1.00 81.06 71 ALA A CA 1
ATOM 570 C C . ALA A 1 71 ? -13.105 -1.735 15.047 1.00 81.06 71 ALA A C 1
ATOM 572 O O . ALA A 1 71 ? -13.945 -1.878 15.929 1.00 81.06 71 ALA A O 1
ATOM 573 N N . VAL A 1 72 ? -12.231 -2.702 14.766 1.00 79.19 72 VAL A N 1
ATOM 574 C CA . VAL A 1 72 ? -12.303 -4.040 15.369 1.00 79.19 72 VAL A CA 1
ATOM 575 C C . VAL A 1 72 ? -11.881 -4.016 16.831 1.00 79.19 72 VAL A C 1
ATOM 577 O O . VAL A 1 72 ? -12.613 -4.541 17.666 1.00 79.19 72 VAL A O 1
ATOM 580 N N . ARG A 1 73 ? -10.788 -3.329 17.192 1.00 78.31 73 ARG A N 1
ATOM 581 C CA . ARG A 1 73 ? -10.394 -3.212 18.610 1.00 78.31 73 ARG A CA 1
ATOM 582 C C . ARG A 1 73 ? -11.493 -2.626 19.507 1.00 78.31 73 ARG A C 1
ATOM 584 O O . ARG A 1 73 ? -11.833 -3.301 20.476 1.00 78.31 73 ARG A O 1
ATOM 591 N N . PRO A 1 74 ? -12.074 -1.442 19.223 1.00 80.56 74 PRO A N 1
ATOM 592 C CA . PRO A 1 74 ? -13.088 -0.884 20.110 1.00 80.56 74 PRO A CA 1
ATOM 593 C C . PRO A 1 74 ? -14.398 -1.665 20.090 1.00 80.56 74 PRO A C 1
ATOM 595 O O . PRO A 1 74 ? -15.120 -1.644 21.080 1.00 80.56 74 PRO A O 1
ATOM 598 N N . GLN A 1 75 ? -14.734 -2.358 18.997 1.00 77.19 75 GLN A N 1
ATOM 599 C CA . GLN A 1 75 ? -15.936 -3.189 18.983 1.00 77.19 75 GLN A CA 1
ATOM 600 C C . GLN A 1 75 ? -15.778 -4.463 19.817 1.00 77.19 75 GLN A C 1
ATOM 602 O O . GLN A 1 75 ? -16.731 -4.850 20.492 1.00 77.19 75 GLN A O 1
ATOM 607 N N . LEU A 1 76 ? -14.591 -5.080 19.846 1.00 76.81 76 LEU A N 1
ATOM 608 C CA . LEU A 1 76 ? -14.335 -6.196 20.759 1.00 76.81 76 LEU A CA 1
ATOM 609 C C . LEU A 1 76 ? -14.335 -5.738 22.219 1.00 76.81 76 LEU A C 1
ATOM 611 O O . LEU A 1 76 ? -14.964 -6.395 23.046 1.00 76.81 76 LEU A O 1
ATOM 615 N N . THR A 1 77 ? -13.693 -4.610 22.542 1.00 78.50 77 THR A N 1
ATOM 616 C CA . THR A 1 77 ? -13.683 -4.109 23.926 1.00 78.50 77 THR A CA 1
ATOM 617 C C . THR A 1 77 ? -15.072 -3.677 24.384 1.00 78.50 77 THR A C 1
ATOM 619 O O . THR A 1 77 ? -15.481 -4.071 25.469 1.00 78.50 77 THR A O 1
ATOM 622 N N . ARG A 1 78 ? -15.856 -2.984 23.544 1.00 77.38 78 ARG A N 1
ATOM 623 C CA . ARG A 1 78 ? -17.247 -2.620 23.872 1.00 77.38 78 ARG A CA 1
ATOM 624 C C . ARG A 1 78 ? -18.131 -3.836 24.140 1.00 77.38 78 ARG A C 1
ATOM 626 O O . ARG A 1 78 ? -18.936 -3.814 25.065 1.00 77.38 78 ARG A O 1
ATOM 633 N N . ARG A 1 79 ? -17.993 -4.902 23.345 1.00 80.50 79 ARG A N 1
ATOM 634 C CA . ARG A 1 79 ? -18.743 -6.151 23.566 1.00 80.50 79 ARG A CA 1
ATOM 635 C C . ARG A 1 79 ? -18.287 -6.872 24.834 1.00 80.50 79 ARG A C 1
ATOM 637 O O . ARG A 1 79 ? -19.126 -7.397 25.559 1.00 80.50 79 ARG A O 1
ATOM 644 N N . ALA A 1 80 ? -16.985 -6.868 25.119 1.00 82.94 80 ALA A N 1
ATOM 645 C CA . ALA A 1 80 ? -16.437 -7.454 26.339 1.00 82.94 80 ALA A CA 1
ATOM 646 C C . ALA A 1 80 ? -16.898 -6.705 27.602 1.00 82.94 80 ALA A C 1
ATOM 648 O O . ALA A 1 80 ? -17.258 -7.340 28.590 1.00 82.94 80 ALA A O 1
ATOM 649 N N . GLU A 1 81 ? -16.937 -5.372 27.568 1.00 82.88 81 GLU A N 1
ATOM 650 C CA . GLU A 1 81 ? -17.447 -4.541 28.666 1.00 82.88 81 GLU A CA 1
ATOM 651 C C . GLU A 1 81 ? -18.947 -4.746 28.890 1.00 82.88 81 GLU A C 1
ATOM 653 O O . GLU A 1 81 ? -19.370 -4.928 30.029 1.00 82.88 81 GLU A O 1
ATOM 658 N N . ALA A 1 82 ? -19.745 -4.800 27.818 1.00 83.44 82 ALA A N 1
ATOM 659 C CA . ALA A 1 82 ? -21.177 -5.073 27.921 1.00 83.44 82 ALA A CA 1
ATOM 660 C C . ALA A 1 82 ? -21.458 -6.448 28.552 1.00 83.44 82 ALA A C 1
ATOM 662 O O . ALA A 1 82 ? -22.307 -6.553 29.435 1.00 83.44 82 ALA A O 1
ATOM 663 N N . MET A 1 83 ? -20.716 -7.493 28.161 1.00 83.06 83 MET A N 1
ATOM 664 C CA . MET A 1 83 ? -20.852 -8.812 28.791 1.00 83.06 83 MET A CA 1
ATOM 665 C C . MET A 1 83 ? -20.439 -8.799 30.266 1.00 83.06 83 MET A C 1
ATOM 667 O O . MET A 1 83 ? -21.145 -9.374 31.093 1.00 83.06 83 MET A O 1
ATOM 671 N N . LYS A 1 84 ? -19.339 -8.117 30.613 1.00 85.75 84 LYS A N 1
ATOM 672 C CA . LYS A 1 84 ? -18.902 -7.990 32.011 1.00 85.75 84 LYS A CA 1
ATOM 673 C C . LYS A 1 84 ? -19.937 -7.275 32.875 1.00 85.75 84 LYS A C 1
ATOM 675 O O . LYS A 1 84 ? -20.201 -7.733 33.979 1.00 85.75 84 LYS A O 1
ATOM 680 N N . ALA A 1 85 ? -20.543 -6.198 32.379 1.00 86.88 85 ALA A N 1
ATOM 681 C CA . ALA A 1 85 ? -21.571 -5.465 33.116 1.00 86.88 85 ALA A CA 1
ATOM 682 C C . ALA A 1 85 ? -22.810 -6.336 33.394 1.00 86.88 85 ALA A C 1
ATOM 684 O O . ALA A 1 85 ? -23.346 -6.311 34.501 1.00 86.88 85 ALA A O 1
ATOM 685 N N . VAL A 1 86 ? -23.234 -7.150 32.421 1.00 88.50 86 VAL A N 1
ATOM 686 C CA . VAL A 1 86 ? -24.347 -8.098 32.599 1.00 88.50 86 VAL A CA 1
ATOM 687 C C . VAL A 1 86 ? -23.987 -9.194 33.607 1.00 88.50 86 VAL A C 1
ATOM 689 O O . VAL A 1 86 ? -24.798 -9.501 34.477 1.00 88.50 86 VAL A O 1
ATOM 692 N N . GLN A 1 87 ? -22.771 -9.747 33.546 1.00 87.81 87 GLN A N 1
ATOM 693 C CA . GLN A 1 87 ? -22.307 -10.743 34.520 1.00 87.81 87 GLN A CA 1
ATOM 694 C C . GLN A 1 87 ? -22.221 -10.180 35.939 1.00 87.81 87 GLN A C 1
ATOM 696 O O . GLN A 1 87 ? -22.679 -10.831 36.870 1.00 87.81 87 GLN A O 1
ATOM 701 N N . GLN A 1 88 ? -21.693 -8.967 36.111 1.00 87.81 88 GLN A N 1
ATOM 702 C CA . GLN A 1 88 ? -21.616 -8.320 37.423 1.00 87.81 88 GLN A CA 1
ATOM 703 C C . GLN A 1 88 ? -23.003 -8.047 38.005 1.00 87.81 88 GLN A C 1
ATOM 705 O O . GLN A 1 88 ? -23.217 -8.248 39.194 1.00 87.81 88 GLN A O 1
ATOM 710 N N . GLN A 1 89 ? -23.965 -7.633 37.176 1.00 87.31 89 GLN A N 1
ATOM 711 C CA . GLN A 1 89 ? -25.346 -7.473 37.631 1.00 87.31 89 GLN A CA 1
ATOM 712 C C . GLN A 1 89 ? -26.000 -8.805 38.002 1.00 87.31 89 GLN A C 1
ATOM 714 O O . GLN A 1 89 ? -26.772 -8.840 38.955 1.00 87.31 89 GLN A O 1
ATOM 719 N N . ALA A 1 90 ? -25.719 -9.883 37.267 1.00 88.06 90 ALA A N 1
ATOM 720 C CA . ALA A 1 90 ? -26.221 -11.210 37.606 1.00 88.06 90 ALA A CA 1
ATOM 721 C C . ALA A 1 90 ? -25.640 -11.695 38.944 1.00 88.06 90 ALA A C 1
ATOM 723 O O . ALA A 1 90 ? -26.407 -12.063 39.823 1.00 88.06 90 ALA A O 1
ATOM 724 N N . GLN A 1 91 ? -24.322 -11.577 39.132 1.00 88.75 91 GLN A N 1
ATOM 725 C CA . GLN A 1 91 ? -23.645 -11.941 40.383 1.00 88.75 91 GLN A CA 1
ATOM 726 C C . GLN A 1 91 ? -24.144 -11.116 41.571 1.00 88.75 91 GLN A C 1
ATOM 728 O O . GLN A 1 91 ? -24.486 -11.678 42.601 1.00 88.75 91 GLN A O 1
ATOM 733 N N . ALA A 1 92 ? -24.278 -9.795 41.417 1.00 88.69 92 ALA A N 1
ATOM 734 C CA . ALA A 1 92 ? -24.792 -8.939 42.485 1.00 88.69 92 ALA A CA 1
ATOM 735 C C . ALA A 1 92 ? -26.247 -9.271 42.866 1.00 88.69 92 ALA A C 1
ATOM 737 O O . ALA A 1 92 ? -26.635 -9.117 44.019 1.00 88.69 92 ALA A O 1
ATOM 738 N N . ARG A 1 93 ? -27.074 -9.718 41.910 1.00 87.06 93 ARG A N 1
ATOM 739 C CA . ARG A 1 93 ? -28.440 -10.185 42.201 1.00 87.06 93 ARG A CA 1
ATOM 740 C C . ARG A 1 93 ? -28.436 -11.512 42.951 1.00 87.06 93 ARG A C 1
ATOM 742 O O . ARG A 1 93 ? -29.231 -11.668 43.867 1.00 87.06 93 ARG A O 1
ATOM 749 N N . GLU A 1 94 ? -27.550 -12.421 42.565 1.00 86.25 94 GLU A N 1
ATOM 750 C CA . GLU A 1 94 ? -27.386 -13.735 43.192 1.00 86.25 94 GLU A CA 1
ATOM 751 C C . GLU A 1 94 ? -26.894 -13.590 44.643 1.00 86.25 94 GLU A C 1
ATOM 753 O O . GLU A 1 94 ? -27.504 -14.142 45.551 1.00 86.25 94 GLU A O 1
ATOM 758 N N . GLU A 1 95 ? -25.902 -12.726 44.891 1.00 86.06 95 GLU A N 1
ATOM 759 C CA . GLU A 1 95 ? -25.417 -12.407 46.244 1.00 86.06 95 GLU A CA 1
ATOM 760 C C . GLU A 1 95 ? -26.508 -11.802 47.141 1.00 86.06 95 GLU A C 1
ATOM 762 O O . GLU A 1 95 ? -26.609 -12.143 48.320 1.00 86.06 95 GLU A O 1
ATOM 767 N N . VAL A 1 96 ? -27.343 -10.906 46.601 1.00 86.44 96 VAL A N 1
ATOM 768 C CA . VAL A 1 96 ? -28.466 -10.327 47.355 1.00 86.44 96 VAL A CA 1
ATOM 769 C C . VAL A 1 96 ? -29.536 -11.381 47.641 1.00 86.44 96 VAL A C 1
ATOM 771 O O . VAL A 1 96 ? -30.095 -11.392 48.736 1.00 86.44 96 VAL A O 1
ATOM 774 N N . GLU A 1 97 ? -29.827 -12.270 46.690 1.00 83.88 97 GLU A N 1
ATOM 775 C CA . GLU A 1 97 ? -30.799 -13.349 46.888 1.00 83.88 97 GLU A CA 1
ATOM 776 C C . GLU A 1 97 ? -30.332 -14.347 47.958 1.00 83.88 97 GLU A C 1
ATOM 778 O O . GLU A 1 97 ? -31.121 -14.722 48.830 1.00 83.88 97 GLU A O 1
ATOM 78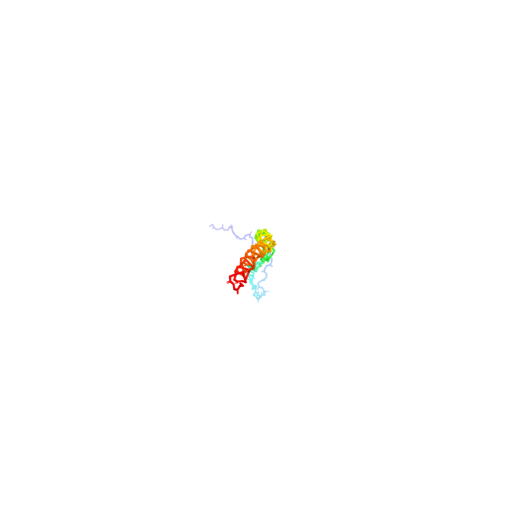3 N N . ASP A 1 98 ? -29.052 -14.719 47.943 1.00 85.81 98 ASP A N 1
ATOM 784 C CA . ASP A 1 98 ? -28.453 -15.584 48.960 1.00 85.81 98 ASP A CA 1
ATOM 785 C C . ASP A 1 98 ? -28.444 -14.912 50.339 1.00 85.81 98 ASP A C 1
ATOM 787 O O . ASP A 1 98 ? -28.822 -15.540 51.333 1.00 85.81 98 ASP A O 1
ATOM 791 N N . ALA A 1 99 ? -28.111 -13.618 50.411 1.00 87.94 99 ALA A N 1
ATOM 792 C CA . ALA A 1 99 ? -2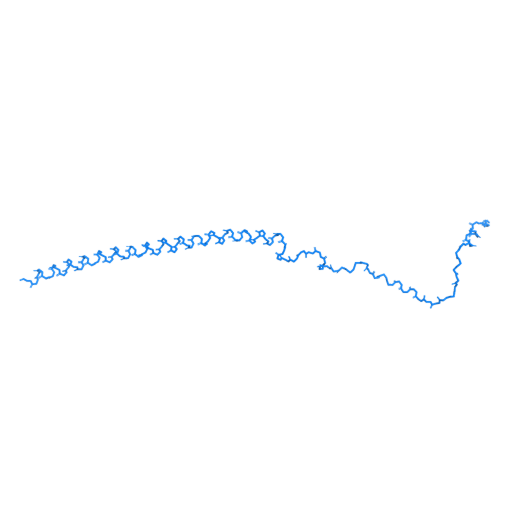8.171 -12.857 51.657 1.00 87.94 99 ALA A CA 1
ATOM 793 C C . ALA A 1 99 ? -29.592 -12.837 52.247 1.00 87.94 99 ALA A C 1
ATOM 795 O O . ALA A 1 99 ? -29.755 -13.051 53.447 1.00 87.94 99 ALA A O 1
ATOM 796 N N . VAL A 1 100 ? -30.621 -12.651 51.410 1.00 87.56 100 VAL A N 1
ATOM 797 C CA . VAL A 1 100 ? -32.032 -12.659 51.835 1.00 87.56 100 VAL A CA 1
ATOM 798 C C . VAL A 1 100 ? -32.500 -14.052 52.266 1.00 87.56 100 VAL A C 1
ATOM 800 O O . VAL A 1 100 ? -33.256 -14.153 53.224 1.00 87.56 100 VAL A O 1
ATOM 803 N N . LYS A 1 101 ? -32.062 -15.129 51.602 1.00 83.12 101 LYS A N 1
ATOM 804 C CA . LYS A 1 101 ? -32.394 -16.513 52.004 1.00 83.12 101 LYS A CA 1
ATOM 805 C C . LYS A 1 101 ? -31.705 -16.956 53.294 1.00 83.12 101 LYS A C 1
ATOM 807 O O . LYS A 1 101 ? -32.185 -17.883 53.942 1.00 83.12 101 LYS A O 1
ATOM 812 N N . SER A 1 102 ? -30.565 -16.353 53.623 1.00 74.12 102 SER A N 1
ATOM 813 C CA . SER A 1 102 ? -29.768 -16.701 54.805 1.00 74.12 102 SER A CA 1
ATOM 814 C C . SER A 1 102 ? -30.160 -15.957 56.091 1.00 74.12 102 SER A C 1
ATOM 816 O O . SER A 1 102 ? -29.634 -16.294 57.153 1.00 74.12 102 SER A O 1
ATOM 818 N N . ALA A 1 103 ? -31.055 -14.966 55.998 1.00 67.31 103 ALA A N 1
ATOM 819 C CA . ALA A 1 103 ? -31.560 -14.154 57.109 1.00 67.31 103 ALA A CA 1
ATOM 820 C C . ALA A 1 103 ? -32.942 -14.631 57.582 1.00 67.31 103 ALA A C 1
ATOM 822 O O . ALA A 1 103 ? -33.175 -14.591 58.812 1.00 67.31 103 ALA A O 1
#

Secondary structure (DSSP, 8-state):
---SSSS---SS---S------------S----TTSSS--TTTSHHHHHHHHHHHHHHHHHHHHHHHHHHHHHHHHHHHHHHHHHHHHHHHHHHHHHHHHHT-

Mean predicted aligned error: 18.54 Å

Foldseek 3Di:
DDDDPPPPPDDDDDDPDDPDPPPPPPPPPDPPPVVPDDDDPCPDPVNVVVVVVVVVVVVVVVVVVVCCVVPVVVVVVVVVVVVVVVVVVVVVVVVVVVVVVVD

Sequence (103 aa):
MKQIEDLTREAMGFSEKRGDSLNVVNSPFNSSDESGGELPFWQQQAFIDQLLAAGRWLLVLLVAWLLWRKAVRPQLTRRAEAMKAVQQQAQAREEVEDAVKSA

Organism: Escherichia coli (NCBI:txid562)

Solvent-accessible surface area (backbone atoms only — not comparable to full-atom values): 6617 Å² total; per-residue (Å²): 137,82,87,87,81,85,83,79,88,80,86,74,94,77,73,96,77,71,97,67,82,80,75,77,72,80,66,64,94,61,76,76,55,88,73,74,80,71,68,56,72,84,71,28,66,69,47,49,53,50,48,52,54,50,48,53,52,50,50,51,51,51,50,52,50,50,50,42,59,65,48,50,52,56,52,52,50,52,52,51,50,54,52,50,54,53,51,53,53,51,51,56,50,49,54,51,52,51,55,63,75,73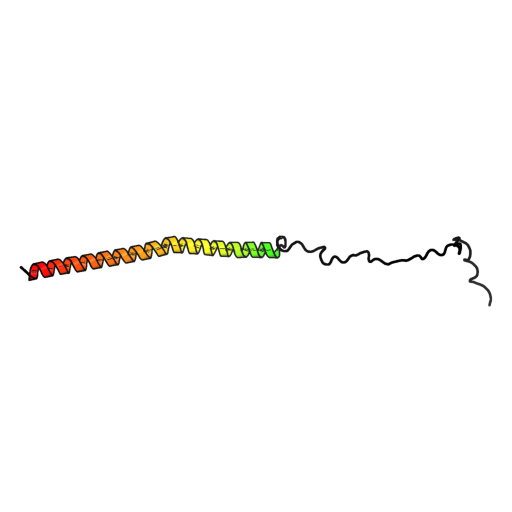,108

pLDDT: mean 74.62, std 17.59, range [43.5, 97.0]